Protein AF-A0A5Q2MML3-F1 (afdb_monomer_lite)

Foldseek 3Di:
DDQVVQCVVVVVVVVVVDGLVRCCLPPVLLVQHASDPVDRSVVQCVVCVVDDSNDRSVVVVCVVCVDPDD

Structure (mmCIF, N/CA/C/O backbone):
data_AF-A0A5Q2MML3-F1
#
_entry.id   AF-A0A5Q2MML3-F1
#
loop_
_atom_site.group_PDB
_atom_site.id
_atom_site.type_symbol
_atom_site.label_atom_id
_atom_site.label_alt_id
_atom_site.label_comp_id
_atom_site.label_asym_id
_atom_site.label_entity_id
_atom_site.label_seq_id
_atom_site.pdbx_PDB_ins_code
_atom_site.Cartn_x
_atom_site.Cartn_y
_atom_site.Cartn_z
_atom_site.occupancy
_atom_site.B_iso_or_equiv
_atom_site.auth_seq_id
_atom_site.auth_comp_id
_atom_site.auth_asym_id
_atom_site.auth_atom_id
_atom_site.pdbx_PDB_model_num
ATOM 1 N N . MET A 1 1 ? 2.612 -2.300 6.395 1.00 89.12 1 MET A N 1
ATOM 2 C CA . MET A 1 1 ? 1.278 -1.641 6.437 1.00 89.12 1 MET A CA 1
ATOM 3 C C . MET A 1 1 ? 0.974 -1.131 7.848 1.00 89.12 1 MET A C 1
ATOM 5 O O . MET A 1 1 ? 1.414 -1.763 8.798 1.00 89.12 1 MET A O 1
ATOM 9 N N . LYS A 1 2 ? 0.203 -0.039 8.004 1.00 94.44 2 LYS A N 1
ATOM 10 C CA . LYS A 1 2 ? -0.405 0.367 9.291 1.00 94.44 2 LYS A CA 1
ATOM 11 C C . LYS A 1 2 ? -1.939 0.385 9.194 1.00 94.44 2 LYS A C 1
ATOM 13 O O . LYS A 1 2 ? -2.510 1.332 8.668 1.00 94.44 2 LYS A O 1
ATOM 18 N N . GLY A 1 3 ? -2.597 -0.656 9.716 1.00 93.25 3 GLY A N 1
ATOM 19 C CA . GLY A 1 3 ? -4.037 -0.901 9.529 1.00 93.25 3 GLY A CA 1
ATOM 20 C C . GLY A 1 3 ? -4.966 0.177 10.099 1.00 93.25 3 GLY A C 1
ATOM 21 O O . GLY A 1 3 ? -5.814 0.678 9.371 1.00 93.25 3 GLY A O 1
ATOM 22 N N . ALA A 1 4 ? -4.780 0.584 11.360 1.00 95.38 4 ALA A N 1
ATOM 23 C CA . ALA A 1 4 ? -5.603 1.639 11.968 1.00 95.38 4 ALA A CA 1
ATOM 24 C C . ALA A 1 4 ? -5.499 2.963 11.190 1.00 95.38 4 ALA A C 1
ATOM 26 O O . ALA A 1 4 ? -6.509 3.566 10.847 1.00 95.38 4 ALA A O 1
ATOM 27 N N . TRP A 1 5 ? -4.276 3.350 10.813 1.00 97.38 5 TRP A N 1
ATOM 28 C CA . TRP A 1 5 ? -4.036 4.527 9.974 1.00 97.38 5 TRP A CA 1
ATOM 29 C C . TRP A 1 5 ? -4.736 4.422 8.612 1.00 97.38 5 TRP A C 1
ATOM 31 O O . TRP A 1 5 ? -5.315 5.395 8.135 1.00 97.38 5 TRP A O 1
ATOM 41 N N . TYR A 1 6 ? -4.710 3.236 7.997 1.00 97.19 6 TYR A N 1
ATOM 42 C CA . TYR A 1 6 ? -5.351 2.986 6.707 1.00 97.19 6 TYR A CA 1
ATOM 43 C C . TYR A 1 6 ? -6.868 3.188 6.775 1.00 97.19 6 TYR A C 1
ATOM 45 O O . TYR A 1 6 ? -7.423 3.834 5.895 1.00 97.19 6 TYR A O 1
ATOM 53 N N . LEU A 1 7 ? -7.525 2.708 7.836 1.00 97.06 7 LEU A N 1
ATOM 54 C CA . LEU A 1 7 ? -8.966 2.902 8.041 1.00 97.06 7 LEU A CA 1
ATOM 55 C C . LEU A 1 7 ? -9.331 4.354 8.350 1.00 97.06 7 LEU A C 1
ATOM 57 O O . LEU A 1 7 ? -10.359 4.830 7.888 1.00 97.06 7 LEU A O 1
ATOM 61 N N . THR A 1 8 ? -8.482 5.083 9.080 1.00 97.31 8 THR A N 1
ATOM 62 C CA . THR A 1 8 ? -8.678 6.526 9.288 1.00 97.31 8 THR A CA 1
ATOM 63 C C . THR A 1 8 ? -8.599 7.300 7.973 1.00 97.31 8 THR A C 1
ATOM 65 O O . THR A 1 8 ? -9.353 8.245 7.767 1.00 97.31 8 THR A O 1
ATOM 68 N N . ARG A 1 9 ? -7.684 6.915 7.076 1.00 97.38 9 ARG A N 1
ATOM 69 C CA . ARG A 1 9 ? -7.497 7.584 5.781 1.00 97.38 9 ARG A CA 1
ATOM 70 C C . ARG A 1 9 ? -8.529 7.169 4.731 1.00 97.38 9 ARG A C 1
ATOM 72 O O . ARG A 1 9 ? -8.848 7.972 3.860 1.00 97.38 9 ARG A O 1
ATOM 79 N N . TYR A 1 10 ? -9.011 5.932 4.805 1.00 97.19 10 TYR A N 1
ATOM 80 C CA . TYR A 1 10 ? -9.956 5.326 3.870 1.00 97.19 10 TYR A CA 1
ATOM 81 C C . TYR A 1 10 ? -11.145 4.729 4.643 1.00 97.19 10 TYR A C 1
ATOM 83 O O . TYR A 1 10 ? -11.252 3.504 4.771 1.00 97.19 10 TYR A O 1
ATOM 91 N N . PRO A 1 11 ? -12.022 5.576 5.214 1.00 96.88 11 PRO A N 1
ATOM 92 C CA . PRO A 1 11 ? -13.134 5.124 6.049 1.00 96.88 11 PRO A CA 1
ATOM 93 C C . PRO A 1 11 ? -14.151 4.273 5.278 1.00 96.88 11 PRO A C 1
ATOM 95 O O . PRO A 1 11 ? -14.822 3.434 5.875 1.00 96.88 11 PRO A O 1
ATOM 98 N N . GLU A 1 12 ? -14.224 4.410 3.951 1.00 95.88 12 GLU A N 1
ATOM 99 C CA . GLU A 1 12 ? -15.059 3.575 3.085 1.00 95.88 12 GLU A CA 1
ATOM 100 C C . GLU A 1 12 ? -14.682 2.091 3.145 1.00 95.88 12 GLU A C 1
ATOM 102 O O . GLU A 1 12 ? -15.499 1.227 2.855 1.00 95.88 12 GLU A O 1
ATOM 107 N N . VAL A 1 13 ? -13.459 1.767 3.564 1.00 96.56 13 VAL A N 1
ATOM 108 C CA . VAL A 1 13 ? -13.001 0.380 3.694 1.00 96.56 13 VAL A CA 1
ATOM 109 C C . VAL A 1 13 ? -13.778 -0.346 4.790 1.00 96.56 13 VAL A C 1
ATOM 111 O O . VAL A 1 13 ? -14.005 -1.550 4.677 1.00 96.56 13 VAL A O 1
ATOM 114 N N . VAL A 1 14 ? -14.242 0.370 5.819 1.00 94.19 14 VAL A N 1
ATOM 115 C CA . VAL A 1 14 ? -15.003 -0.216 6.932 1.00 94.19 14 VAL A CA 1
ATOM 116 C C . VAL A 1 14 ? -16.290 -0.874 6.431 1.00 94.19 14 VAL A C 1
ATOM 118 O O . VAL A 1 14 ? -16.611 -1.981 6.858 1.00 94.19 14 VAL A O 1
ATOM 121 N N . SER A 1 15 ? -16.991 -0.254 5.477 1.00 94.50 15 SER A N 1
ATOM 122 C CA . SER A 1 15 ? -18.240 -0.806 4.935 1.00 94.50 15 SER A CA 1
ATOM 123 C C . SER A 1 15 ? -18.025 -2.024 4.033 1.00 94.50 15 SER A C 1
ATOM 125 O O . SER A 1 15 ? -18.960 -2.786 3.807 1.00 94.50 15 SER A O 1
ATOM 127 N N . THR A 1 16 ? -16.797 -2.256 3.555 1.00 94.06 16 THR A N 1
ATOM 128 C CA . THR A 1 16 ? -16.465 -3.445 2.753 1.00 94.06 16 THR A CA 1
ATOM 129 C C . THR A 1 16 ? -16.347 -4.722 3.589 1.00 94.06 16 THR A C 1
ATOM 131 O O . THR A 1 16 ? -16.310 -5.813 3.026 1.00 94.06 16 THR A O 1
ATOM 134 N N . GLY A 1 17 ? -16.223 -4.606 4.919 1.00 93.81 17 GLY A N 1
ATOM 135 C CA . GLY A 1 17 ? -15.974 -5.735 5.824 1.00 93.81 17 GLY A CA 1
ATOM 136 C C . GLY A 1 17 ? -14.598 -6.398 5.661 1.00 93.81 17 GLY A C 1
ATOM 137 O O . GLY A 1 17 ? -14.279 -7.344 6.379 1.00 93.81 17 GLY A O 1
ATOM 138 N N . LEU A 1 18 ? -13.762 -5.921 4.734 1.00 95.06 18 LEU A N 1
ATOM 139 C CA . LEU A 1 18 ? -12.420 -6.447 4.516 1.00 95.06 18 LEU A CA 1
ATOM 140 C C . LEU A 1 18 ? -11.450 -5.903 5.564 1.00 95.06 18 LEU A C 1
ATOM 142 O O . LEU A 1 18 ? -11.493 -4.731 5.943 1.00 95.06 18 LEU A O 1
ATOM 146 N N . SER A 1 19 ? -10.490 -6.738 5.965 1.00 96.31 19 SER A N 1
ATOM 147 C CA . SER A 1 19 ? -9.347 -6.240 6.726 1.00 96.31 19 SER A CA 1
ATOM 148 C C . SER A 1 19 ? -8.559 -5.224 5.882 1.00 96.31 19 SER A C 1
ATOM 150 O O . SER A 1 19 ? -8.496 -5.364 4.655 1.00 96.31 19 SER A O 1
ATOM 152 N N . PRO A 1 20 ? -7.898 -4.226 6.496 1.00 96.50 20 PRO A N 1
ATOM 153 C CA . PRO A 1 20 ? -7.132 -3.219 5.759 1.00 96.50 20 PRO A CA 1
ATOM 154 C C . PRO A 1 20 ? -6.107 -3.830 4.800 1.00 96.50 20 PRO A C 1
ATOM 156 O O . PRO A 1 20 ? -5.977 -3.386 3.661 1.00 96.50 20 PRO A O 1
ATOM 159 N N . ALA A 1 21 ? -5.417 -4.885 5.244 1.00 96.38 21 ALA A N 1
ATOM 160 C CA . ALA A 1 21 ? -4.430 -5.591 4.435 1.00 96.38 21 ALA A CA 1
ATOM 161 C C . ALA A 1 21 ? -5.070 -6.257 3.219 1.00 96.38 21 ALA A C 1
ATOM 163 O O . ALA A 1 21 ? -4.604 -6.060 2.099 1.00 96.38 21 ALA A O 1
ATOM 164 N N . LEU A 1 22 ? -6.172 -6.984 3.416 1.00 96.88 22 LEU A N 1
ATOM 165 C CA . LEU A 1 22 ? -6.862 -7.650 2.319 1.00 96.88 22 LEU A CA 1
ATOM 166 C C . LEU A 1 22 ? -7.458 -6.642 1.330 1.00 96.88 22 LEU A C 1
ATOM 168 O O . LEU A 1 22 ? -7.338 -6.827 0.119 1.00 96.88 22 LEU A O 1
ATOM 172 N N . HIS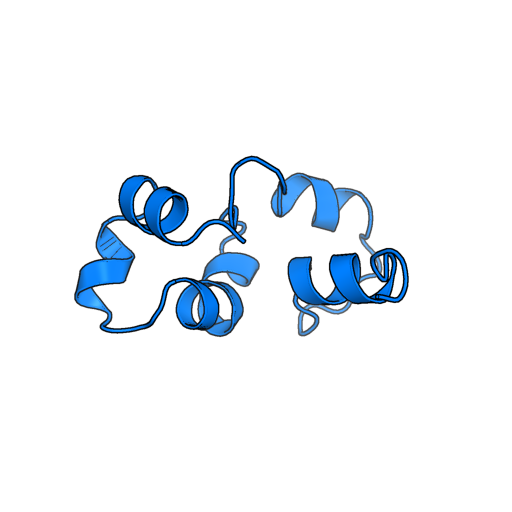 A 1 23 ? -8.040 -5.551 1.834 1.00 97.69 23 HIS A N 1
ATOM 173 C CA . HIS A 1 23 ? -8.536 -4.468 0.993 1.00 97.69 23 HIS A CA 1
ATOM 174 C C . HIS A 1 23 ? -7.404 -3.841 0.175 1.00 97.69 23 HIS A C 1
ATOM 176 O O . HIS A 1 23 ? -7.551 -3.621 -1.026 1.00 97.69 23 HIS A O 1
ATOM 182 N N . TYR A 1 24 ? -6.262 -3.542 0.796 1.00 97.56 24 TYR A N 1
ATOM 183 C CA . TYR A 1 24 ? -5.122 -2.980 0.081 1.00 97.56 24 TYR A CA 1
ATOM 184 C C . TYR A 1 24 ? -4.622 -3.917 -1.024 1.00 97.56 24 TYR A C 1
ATOM 186 O O . TYR A 1 24 ? -4.417 -3.469 -2.152 1.00 97.56 24 TYR A O 1
ATOM 194 N N . LEU A 1 25 ? -4.479 -5.209 -0.714 1.00 95.88 25 LEU A N 1
ATOM 195 C CA . LEU A 1 25 ? -3.997 -6.213 -1.659 1.00 95.88 25 LEU A CA 1
ATOM 196 C C . LEU A 1 25 ? -4.914 -6.359 -2.878 1.00 95.88 25 LEU A C 1
ATOM 198 O O . LEU A 1 25 ? -4.412 -6.458 -3.992 1.00 95.88 25 LEU A O 1
ATOM 202 N N . ARG A 1 26 ? -6.238 -6.348 -2.674 1.00 94.69 26 ARG A N 1
ATOM 203 C CA . ARG A 1 26 ? -7.225 -6.576 -3.746 1.00 94.69 26 ARG A CA 1
ATOM 204 C C . ARG A 1 26 ? -7.647 -5.318 -4.498 1.00 94.69 26 ARG A C 1
ATOM 206 O O . ARG A 1 26 ? -8.017 -5.408 -5.661 1.00 94.69 26 ARG A O 1
ATOM 213 N N . VAL A 1 27 ? -7.654 -4.168 -3.826 1.00 95.69 27 VAL A N 1
ATOM 214 C CA . VAL A 1 27 ? -8.282 -2.937 -4.336 1.00 95.69 27 VAL A CA 1
ATOM 215 C C . VAL A 1 27 ? -7.367 -1.732 -4.160 1.00 95.69 27 VAL A C 1
ATOM 217 O O . VAL A 1 27 ? -7.143 -0.971 -5.099 1.00 95.69 27 VAL A O 1
ATOM 220 N N . GLY A 1 28 ? -6.823 -1.543 -2.956 1.00 96.31 28 GLY A N 1
ATOM 221 C CA . GLY A 1 28 ? -6.124 -0.308 -2.600 1.00 96.31 28 GLY A CA 1
ATOM 222 C C . GLY A 1 28 ? -4.892 -0.030 -3.459 1.00 96.31 28 GLY A C 1
ATOM 223 O O . GLY A 1 28 ? -4.714 1.105 -3.895 1.00 96.31 28 GLY A O 1
ATOM 224 N N . ALA A 1 29 ? -4.085 -1.048 -3.761 1.00 96.75 29 ALA A N 1
ATOM 225 C CA . ALA A 1 29 ? -2.909 -0.892 -4.613 1.00 96.75 29 ALA A CA 1
ATOM 226 C C . ALA A 1 29 ? -3.260 -0.429 -6.037 1.00 96.75 29 ALA A C 1
ATOM 228 O O . ALA A 1 29 ? -2.652 0.519 -6.531 1.00 96.75 29 ALA A O 1
ATOM 229 N N . ALA A 1 30 ? -4.282 -1.031 -6.656 1.00 94.88 30 ALA A N 1
ATOM 230 C CA . ALA A 1 30 ? -4.754 -0.658 -7.993 1.00 94.88 30 ALA A CA 1
ATOM 23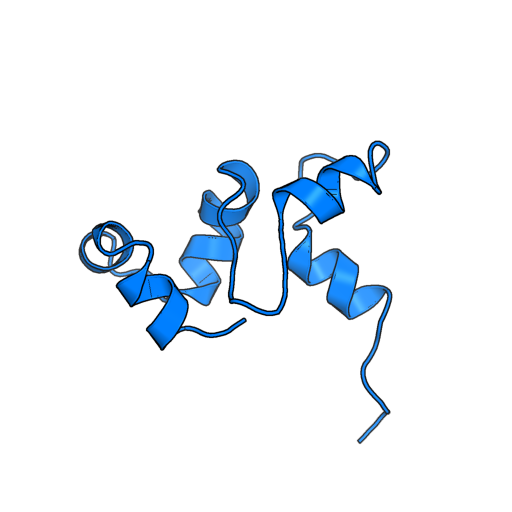1 C C . ALA A 1 30 ? -5.333 0.768 -8.041 1.00 94.88 30 ALA A C 1
ATOM 233 O O . ALA A 1 30 ? -5.278 1.436 -9.069 1.00 94.88 30 ALA A O 1
ATOM 234 N N . GLN A 1 31 ? -5.851 1.261 -6.913 1.00 96.19 31 GLN A N 1
ATOM 235 C CA . GLN A 1 31 ? -6.313 2.642 -6.749 1.00 96.19 31 GLN A CA 1
ATOM 236 C C . GLN A 1 31 ? -5.209 3.604 -6.281 1.00 96.19 31 GLN A C 1
ATOM 238 O O . GLN A 1 31 ? -5.498 4.742 -5.913 1.00 96.19 31 GLN A O 1
ATOM 243 N N . HIS A 1 32 ? -3.950 3.160 -6.257 1.00 96.19 32 HIS A N 1
ATOM 244 C CA . HIS A 1 32 ? -2.803 3.930 -5.773 1.00 96.19 32 HIS A CA 1
ATOM 245 C C . HIS A 1 32 ? -2.951 4.445 -4.328 1.00 96.19 32 HIS A C 1
ATOM 247 O O . HIS A 1 32 ? -2.346 5.457 -3.969 1.00 96.19 32 HIS A O 1
ATOM 253 N N . LYS A 1 33 ? -3.751 3.775 -3.486 1.00 97.75 33 LYS A N 1
ATOM 254 C CA . LYS A 1 33 ? -3.877 4.103 -2.057 1.00 97.75 33 LYS A CA 1
ATOM 255 C C . LYS A 1 33 ? -2.579 3.784 -1.335 1.00 97.75 33 LYS A C 1
ATOM 257 O O . LYS A 1 33 ? -1.852 2.893 -1.750 1.00 97.75 33 LYS A O 1
ATOM 262 N N . ASP A 1 34 ? -2.299 4.453 -0.227 1.00 98.00 34 ASP A N 1
ATOM 263 C CA . ASP A 1 34 ? -1.107 4.178 0.576 1.00 98.00 34 ASP A CA 1
ATOM 264 C C . ASP A 1 34 ? -1.452 3.189 1.701 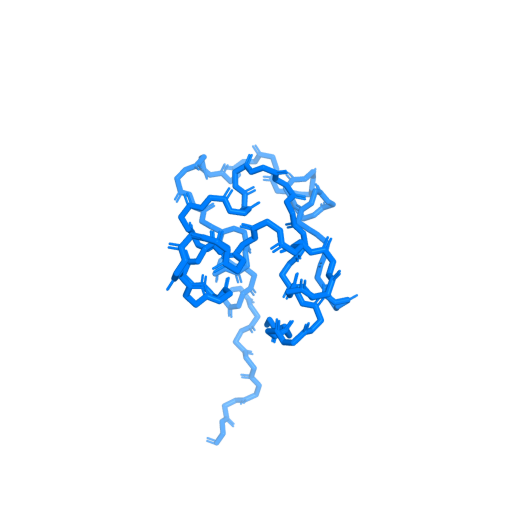1.00 98.00 34 ASP A C 1
ATOM 266 O O . ASP A 1 34 ? -2.397 3.434 2.445 1.00 98.00 34 ASP A O 1
ATOM 270 N N . PRO A 1 35 ? -0.710 2.084 1.892 1.00 96.81 35 PRO A N 1
ATOM 271 C CA . PRO A 1 35 ? -0.977 1.100 2.945 1.00 96.81 35 PRO A CA 1
ATOM 272 C C . PRO A 1 35 ? -0.541 1.577 4.345 1.00 96.81 35 PRO A C 1
ATOM 274 O O . PRO A 1 35 ? -0.684 0.857 5.338 1.00 96.81 35 PRO A O 1
ATOM 277 N N . GLY A 1 36 ? 0.074 2.754 4.442 1.00 96.31 36 GLY A N 1
ATOM 278 C CA . GLY A 1 36 ? 0.584 3.343 5.674 1.00 96.31 36 GLY A CA 1
ATOM 279 C C . GLY A 1 36 ? 1.470 4.559 5.390 1.00 96.31 36 GLY A C 1
ATOM 280 O O . GLY A 1 36 ? 1.898 4.744 4.255 1.00 96.31 36 GLY A O 1
ATOM 281 N N . PRO A 1 37 ? 1.833 5.345 6.416 1.00 95.94 37 PRO A N 1
ATOM 282 C CA . PRO A 1 37 ? 2.626 6.564 6.238 1.00 95.94 37 PRO A CA 1
ATOM 283 C C . PRO A 1 37 ? 4.071 6.305 5.776 1.00 95.94 37 PRO A C 1
ATOM 285 O O . PRO A 1 37 ? 4.731 7.213 5.291 1.00 95.94 37 PRO A O 1
ATOM 288 N N . ALA A 1 38 ? 4.566 5.073 5.927 1.00 95.19 38 ALA A N 1
ATOM 289 C CA . ALA A 1 38 ? 5.930 4.686 5.568 1.00 95.19 38 ALA A CA 1
ATOM 290 C C . ALA A 1 38 ? 6.076 4.182 4.119 1.00 95.19 38 ALA A C 1
ATOM 292 O O . ALA A 1 38 ? 7.178 3.832 3.712 1.00 95.19 38 ALA A O 1
ATOM 293 N N . PHE A 1 39 ? 4.986 4.096 3.350 1.00 96.38 39 PHE A N 1
ATOM 294 C CA . PHE A 1 39 ? 5.024 3.587 1.981 1.00 96.38 39 PHE A CA 1
ATOM 295 C C . 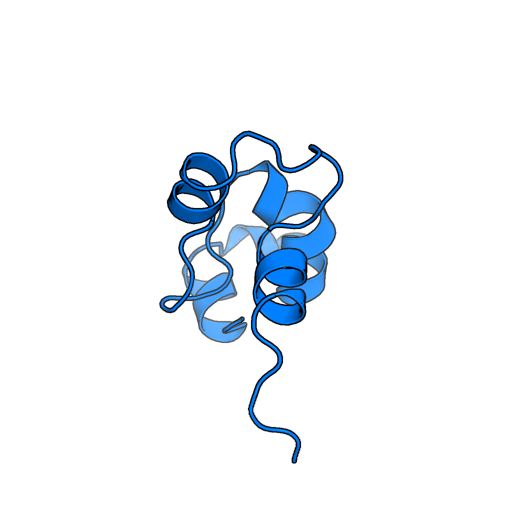PHE A 1 39 ? 4.097 4.397 1.083 1.00 96.38 39 PHE A C 1
ATOM 297 O O . PHE A 1 39 ? 2.907 4.510 1.366 1.00 96.38 39 PHE A O 1
ATOM 304 N N . ASN A 1 40 ? 4.645 4.931 -0.009 1.00 97.81 40 ASN A N 1
ATOM 305 C CA . ASN A 1 40 ? 3.884 5.674 -1.003 1.00 97.81 40 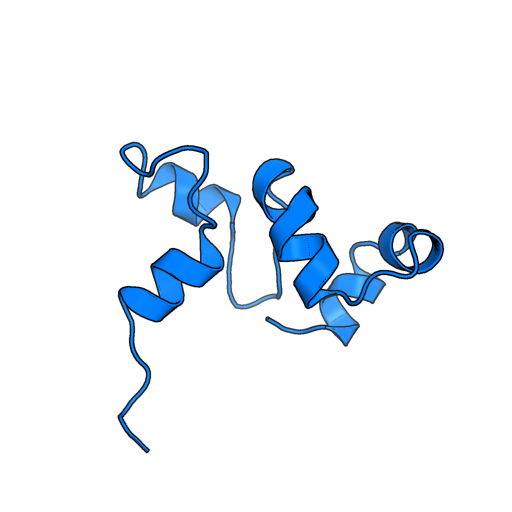ASN A CA 1
ATOM 306 C C . ASN A 1 40 ? 3.711 4.817 -2.260 1.00 97.81 40 ASN A C 1
ATOM 308 O O . ASN A 1 40 ? 4.669 4.606 -3.007 1.00 97.81 40 ASN A O 1
ATOM 312 N N . THR A 1 41 ? 2.491 4.339 -2.499 1.00 97.00 41 THR A N 1
ATOM 313 C CA . THR A 1 41 ? 2.207 3.396 -3.590 1.00 97.00 41 THR A CA 1
ATOM 314 C C . THR A 1 41 ? 2.472 4.020 -4.953 1.00 97.00 41 THR A C 1
ATOM 316 O O . THR A 1 41 ? 3.093 3.400 -5.813 1.00 97.00 41 THR A O 1
ATOM 319 N N . ARG A 1 42 ? 2.041 5.269 -5.154 1.00 96.94 42 ARG A N 1
ATOM 320 C CA . ARG A 1 42 ? 2.175 5.953 -6.444 1.00 96.94 42 ARG A CA 1
ATOM 321 C C . ARG A 1 42 ? 3.634 6.219 -6.803 1.00 96.94 42 ARG A C 1
ATOM 323 O O . ARG A 1 42 ? 4.037 5.984 -7.936 1.00 96.94 42 ARG A O 1
ATOM 330 N N . LYS A 1 43 ? 4.419 6.695 -5.836 1.00 97.62 43 LYS A N 1
ATOM 331 C CA . LYS A 1 43 ? 5.854 6.942 -5.992 1.00 97.62 43 LYS A CA 1
ATOM 332 C C . LYS A 1 43 ? 6.592 5.644 -6.293 1.00 97.62 43 LYS A C 1
ATOM 334 O O . LYS A 1 43 ? 7.437 5.644 -7.176 1.00 97.62 43 LYS A O 1
ATOM 339 N N . TYR A 1 44 ? 6.247 4.559 -5.602 1.00 96.88 44 TYR A N 1
ATOM 340 C CA . TYR A 1 44 ? 6.859 3.259 -5.845 1.00 96.88 44 TYR A CA 1
ATOM 341 C C . TYR A 1 44 ? 6.593 2.763 -7.272 1.00 96.88 44 TYR A C 1
ATOM 343 O O . TYR A 1 44 ? 7.530 2.452 -7.995 1.00 96.88 44 TYR A O 1
ATOM 351 N N . LEU A 1 45 ? 5.338 2.790 -7.728 1.00 96.19 45 LEU A N 1
ATOM 352 C CA . LEU A 1 45 ? 4.995 2.405 -9.103 1.00 96.19 45 LEU A CA 1
ATOM 353 C C . LEU A 1 45 ? 5.666 3.302 -10.155 1.00 96.19 45 LEU A C 1
ATOM 355 O O . LEU A 1 45 ? 6.094 2.813 -11.191 1.00 96.19 45 LEU A O 1
ATOM 359 N N . ALA A 1 46 ? 5.814 4.602 -9.884 1.00 96.56 46 ALA A N 1
ATOM 360 C CA . ALA A 1 46 ? 6.533 5.510 -10.779 1.00 96.56 46 ALA A CA 1
ATOM 361 C C . ALA A 1 46 ? 8.040 5.201 -10.875 1.00 96.56 46 ALA A C 1
ATOM 363 O O . ALA A 1 46 ? 8.658 5.491 -11.894 1.00 96.56 46 ALA A O 1
ATOM 364 N N . GLN A 1 47 ? 8.631 4.630 -9.821 1.00 96.88 47 GLN A N 1
ATOM 365 C CA . GLN A 1 47 ? 10.033 4.199 -9.792 1.00 96.88 47 GLN A CA 1
ATOM 366 C C . GLN A 1 47 ? 10.245 2.808 -10.403 1.00 96.88 47 GLN A C 1
ATOM 368 O O . GLN A 1 47 ? 11.366 2.489 -10.786 1.00 96.88 47 GLN A O 1
ATOM 373 N N . HIS A 1 48 ? 9.180 2.013 -10.513 1.00 96.00 48 HIS A N 1
ATOM 374 C CA . HIS A 1 48 ? 9.182 0.661 -11.067 1.00 96.00 48 HIS A CA 1
ATOM 375 C C . HIS A 1 48 ? 8.182 0.557 -12.235 1.00 96.00 48 HIS A C 1
ATOM 377 O O . HIS A 1 48 ? 7.168 -0.135 -12.118 1.00 96.00 48 HIS A O 1
ATOM 383 N N . PRO A 1 49 ? 8.413 1.280 -13.350 1.00 95.31 49 PRO A N 1
ATOM 384 C CA . PRO A 1 49 ? 7.488 1.307 -14.488 1.00 95.31 49 PRO A CA 1
ATOM 385 C C . PRO A 1 49 ? 7.378 -0.042 -15.219 1.00 95.31 49 PRO A C 1
ATOM 387 O O . PRO A 1 49 ? 6.428 -0.263 -15.965 1.00 95.31 49 PRO A O 1
ATOM 390 N N . ASP A 1 50 ? 8.351 -0.924 -15.012 1.00 95.38 50 ASP A N 1
ATOM 391 C CA . ASP A 1 50 ? 8.440 -2.290 -15.518 1.00 95.38 50 ASP A CA 1
ATOM 392 C C . ASP A 1 50 ? 7.667 -3.307 -14.664 1.00 95.38 50 ASP A C 1
ATOM 394 O O . ASP A 1 50 ? 7.489 -4.451 -15.084 1.00 95.38 50 ASP A O 1
ATOM 398 N N . LEU A 1 51 ? 7.174 -2.901 -13.487 1.00 94.62 51 LEU A N 1
ATOM 399 C CA . LEU A 1 51 ? 6.429 -3.784 -12.602 1.00 94.62 51 LEU A CA 1
ATOM 400 C C . LEU A 1 51 ? 5.128 -4.254 -13.284 1.00 94.62 51 LEU A C 1
ATOM 402 O O . LEU A 1 51 ? 4.311 -3.418 -13.692 1.00 94.62 51 LEU A O 1
ATOM 406 N N . PRO A 1 52 ? 4.883 -5.574 -13.381 1.00 94.50 52 PRO A N 1
ATOM 407 C CA . PRO A 1 52 ? 3.638 -6.087 -13.935 1.00 94.50 52 PRO A CA 1
ATOM 408 C C . PRO A 1 52 ? 2.415 -5.575 -13.159 1.00 94.50 52 PRO A C 1
ATOM 410 O O . PRO A 1 52 ? 2.450 -5.420 -11.938 1.00 94.50 52 PRO A O 1
ATOM 413 N N . ARG A 1 53 ? 1.305 -5.314 -13.865 1.00 87.94 53 ARG A N 1
ATOM 414 C CA . ARG A 1 53 ? 0.084 -4.718 -13.276 1.00 87.94 53 ARG A CA 1
ATOM 415 C C . ARG A 1 53 ? -0.575 -5.584 -12.200 1.00 87.94 53 ARG A C 1
ATOM 417 O O . ARG A 1 53 ? -1.324 -5.064 -11.377 1.00 87.94 53 ARG A O 1
ATOM 424 N N . ASP A 1 54 ? -0.348 -6.888 -12.249 1.00 90.56 54 ASP A N 1
ATOM 425 C CA . ASP A 1 54 ? -0.837 -7.885 -11.301 1.00 90.56 54 ASP A CA 1
ATOM 426 C C . ASP A 1 54 ? 0.048 -8.009 -10.051 1.00 90.56 54 ASP A C 1
ATOM 428 O O . ASP A 1 54 ? -0.374 -8.594 -9.051 1.00 90.56 54 ASP A O 1
ATOM 432 N N . VAL A 1 55 ? 1.242 -7.411 -10.052 1.00 94.38 55 VAL A N 1
ATOM 433 C CA . VAL A 1 55 ? 2.128 -7.415 -8.890 1.00 94.38 55 VAL A CA 1
ATOM 434 C C . VAL A 1 55 ? 1.738 -6.308 -7.915 1.00 94.38 55 VAL A C 1
ATOM 436 O O . VAL A 1 55 ? 1.699 -5.120 -8.233 1.00 94.38 55 VAL A O 1
ATOM 439 N N . ASN A 1 56 ? 1.486 -6.697 -6.664 1.00 96.38 56 ASN A N 1
ATOM 440 C CA . ASN A 1 56 ? 1.215 -5.737 -5.605 1.00 96.38 56 ASN A CA 1
ATOM 441 C C . ASN A 1 56 ? 2.512 -4.999 -5.195 1.00 96.38 56 ASN A C 1
ATOM 443 O O . ASN A 1 56 ? 3.473 -5.649 -4.774 1.00 96.38 56 ASN A O 1
ATOM 447 N N . PRO A 1 57 ? 2.540 -3.654 -5.223 1.00 96.69 57 PRO A N 1
ATOM 448 C CA . PRO A 1 57 ? 3.755 -2.874 -4.995 1.00 96.69 57 PRO A CA 1
ATOM 449 C C . PRO A 1 57 ? 4.317 -3.024 -3.578 1.00 96.69 57 PRO A C 1
ATOM 451 O O . PRO A 1 57 ? 5.532 -3.057 -3.408 1.00 96.69 57 PRO A O 1
ATOM 454 N N . LEU A 1 58 ? 3.467 -3.167 -2.554 1.00 95.25 58 LEU A N 1
ATOM 455 C CA . LEU A 1 58 ? 3.947 -3.372 -1.184 1.00 95.25 58 LEU A CA 1
ATOM 456 C C . LEU A 1 58 ? 4.557 -4.769 -1.004 1.00 95.25 58 LEU A C 1
ATOM 458 O O . LEU A 1 58 ? 5.548 -4.919 -0.294 1.00 95.25 58 LEU A O 1
ATOM 462 N N . VAL A 1 59 ? 3.976 -5.788 -1.645 1.00 95.56 59 VAL A N 1
ATOM 463 C CA . VAL A 1 59 ? 4.517 -7.156 -1.621 1.00 95.56 59 VAL A CA 1
ATOM 464 C C . VAL A 1 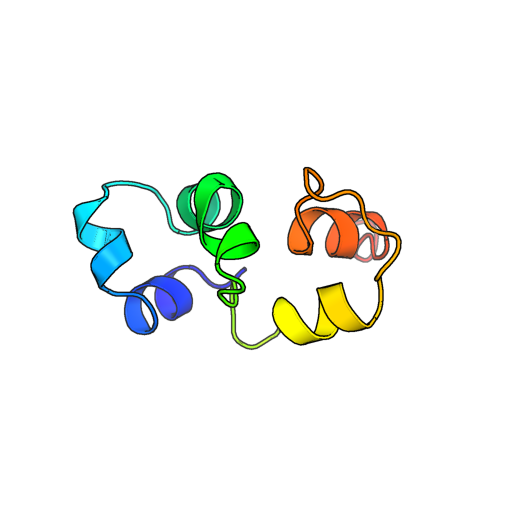59 ? 5.870 -7.194 -2.325 1.00 95.56 59 VAL A C 1
ATOM 466 O O . VAL A 1 59 ? 6.831 -7.705 -1.756 1.00 95.56 59 VAL A O 1
ATOM 469 N N . HIS A 1 60 ? 5.968 -6.587 -3.511 1.00 96.06 60 HIS A N 1
ATOM 470 C CA . HIS A 1 60 ? 7.229 -6.470 -4.241 1.00 96.06 60 HIS A CA 1
ATOM 471 C C . HIS A 1 60 ? 8.294 -5.726 -3.423 1.00 96.06 60 HIS A C 1
ATOM 473 O O . HIS A 1 60 ? 9.420 -6.199 -3.301 1.00 96.06 60 HIS A O 1
ATOM 479 N N . PHE A 1 61 ? 7.927 -4.615 -2.775 1.00 94.62 61 PHE A N 1
ATOM 480 C CA . PHE A 1 61 ? 8.836 -3.871 -1.905 1.00 94.62 61 PHE A CA 1
ATOM 481 C C . PHE A 1 61 ? 9.393 -4.724 -0.761 1.00 94.62 61 PHE A C 1
ATOM 483 O O . PHE A 1 61 ? 10.594 -4.684 -0.509 1.00 94.62 61 PHE A O 1
ATOM 490 N N . HIS A 1 62 ? 8.547 -5.501 -0.080 1.00 92.94 62 HIS A N 1
ATOM 491 C CA . HIS A 1 62 ? 8.988 -6.377 1.007 1.00 92.94 62 HIS A CA 1
ATOM 492 C C . HIS A 1 62 ? 9.827 -7.563 0.519 1.00 92.94 62 HIS A C 1
ATOM 494 O O . HIS A 1 62 ? 10.748 -7.968 1.219 1.00 92.94 62 HIS A O 1
ATOM 500 N N . ALA A 1 63 ? 9.553 -8.096 -0.673 1.00 92.56 63 ALA A N 1
ATOM 501 C CA . ALA A 1 63 ? 10.377 -9.141 -1.277 1.00 92.56 63 ALA A CA 1
ATOM 502 C C . ALA A 1 63 ? 11.762 -8.618 -1.698 1.00 92.56 63 ALA A C 1
ATOM 504 O O . ALA A 1 63 ? 12.758 -9.309 -1.516 1.00 92.56 63 ALA A O 1
ATOM 505 N N . ALA A 1 64 ? 11.831 -7.387 -2.217 1.00 89.19 64 ALA A N 1
ATOM 506 C CA . ALA A 1 64 ? 13.084 -6.727 -2.585 1.00 89.19 64 ALA A CA 1
ATOM 507 C C . ALA A 1 64 ? 13.885 -6.230 -1.368 1.00 89.19 64 ALA A C 1
ATOM 509 O O . ALA A 1 64 ? 15.094 -6.040 -1.457 1.00 89.19 64 ALA A O 1
ATOM 510 N N . ASN A 1 65 ? 13.211 -6.012 -0.237 1.00 86.12 65 ASN A N 1
ATOM 511 C CA . ASN A 1 65 ? 13.803 -5.563 1.019 1.00 86.12 65 ASN A CA 1
ATOM 512 C C . ASN A 1 65 ? 13.383 -6.524 2.133 1.00 86.12 65 ASN A C 1
ATOM 514 O O . ASN A 1 65 ? 12.578 -6.141 2.996 1.00 86.12 65 ASN A O 1
ATOM 518 N N . PRO A 1 66 ? 13.877 -7.776 2.110 1.00 71.12 66 PRO A N 1
ATOM 519 C CA . PRO A 1 66 ? 13.667 -8.663 3.236 1.00 71.12 66 PRO A CA 1
ATOM 520 C C . PRO A 1 66 ? 14.241 -7.948 4.459 1.00 71.12 66 PRO A C 1
ATOM 522 O O . PRO A 1 66 ? 15.380 -7.475 4.439 1.00 71.12 66 PRO A O 1
ATOM 525 N N . GLY A 1 67 ? 13.421 -7.775 5.498 1.00 69.31 67 GLY A N 1
ATOM 526 C CA . GLY A 1 67 ? 13.906 -7.224 6.762 1.00 69.31 67 GLY A CA 1
ATOM 527 C C . GLY A 1 67 ? 15.104 -8.036 7.273 1.00 69.31 67 GLY A C 1
ATOM 528 O O . GLY A 1 67 ? 15.331 -9.148 6.784 1.00 69.31 67 GLY A O 1
ATOM 529 N N . PRO A 1 68 ? 15.876 -7.520 8.246 1.00 59.25 68 PRO A N 1
ATOM 530 C CA . PRO A 1 68 ? 16.925 -8.323 8.865 1.00 59.25 68 PRO A CA 1
ATOM 531 C C . PRO A 1 68 ? 16.318 -9.662 9.293 1.00 59.25 68 PRO A C 1
ATOM 533 O O . PRO A 1 68 ? 15.262 -9.676 9.932 1.00 59.25 68 PRO A O 1
ATOM 536 N N . ALA A 1 69 ? 16.934 -10.763 8.848 1.00 56.78 69 ALA A N 1
ATOM 537 C CA . ALA A 1 69 ? 16.527 -12.101 9.250 1.00 56.78 69 ALA A CA 1
ATOM 538 C C . ALA A 1 69 ? 16.488 -12.124 10.783 1.00 56.78 69 ALA A C 1
ATOM 540 O O . ALA A 1 69 ? 17.479 -11.763 11.420 1.00 56.78 69 ALA A O 1
ATOM 541 N N . ALA A 1 70 ? 15.308 -12.416 11.333 1.00 43.16 70 ALA A N 1
ATOM 542 C CA . ALA A 1 70 ? 15.099 -12.520 12.771 1.00 43.16 70 ALA A CA 1
ATOM 543 C C . ALA A 1 70 ? 15.921 -13.672 13.359 1.00 43.16 70 ALA A C 1
ATOM 545 O O . ALA A 1 70 ? 16.073 -14.697 12.652 1.00 43.16 70 ALA A O 1
#

pLDDT: mean 92.86, std 9.79, range [43.16, 98.0]

Radius of gyration: 12.34 Å; chains: 1; bounding box: 35×20×28 Å

Secondary structure (DSSP, 8-state):
--HHHHHHH-THHHHTT--HHHHIIIIITTTT--SBTTB-HHHHHHH-TTS-TTS-HHHHHHHHSPPPP-

Sequence (70 aa):
MKGAWYLTRYPEVVSTGLSPALHYLRVGAAQHKDPGPAFNTRKYLAQHPDLPRDVNPLVHFHAANPGPAA

Organism: NCBI:txid2662028